Protein AF-A0A6N7YV61-F1 (afdb_monomer_lite)

pLDDT: mean 93.03, std 7.93, range [48.47, 98.25]

Structure (mmCIF, N/CA/C/O backbone):
data_AF-A0A6N7YV61-F1
#
_entry.id   AF-A0A6N7YV61-F1
#
loop_
_atom_site.group_PDB
_atom_site.id
_atom_site.type_symbol
_atom_site.label_atom_id
_atom_site.label_alt_id
_atom_site.label_comp_id
_atom_site.label_asym_id
_atom_site.label_entity_id
_atom_site.label_seq_id
_atom_site.pdbx_PDB_ins_code
_atom_site.Cartn_x
_atom_site.Cartn_y
_atom_site.Cartn_z
_atom_site.occupancy
_atom_site.B_iso_or_equiv
_atom_site.auth_seq_id
_atom_site.auth_comp_id
_atom_site.auth_asym_id
_atom_site.auth_atom_id
_atom_site.pdbx_PDB_model_num
ATOM 1 N N . MET A 1 1 ? 0.752 -3.043 13.680 1.00 88.19 1 MET A N 1
ATOM 2 C CA . MET A 1 1 ? 0.655 -2.317 12.391 1.00 88.19 1 MET A CA 1
ATOM 3 C C . MET A 1 1 ? 1.508 -2.893 11.277 1.00 88.19 1 MET A C 1
ATOM 5 O O . MET A 1 1 ? 0.940 -3.149 10.224 1.00 88.19 1 MET A O 1
ATOM 9 N N . ARG A 1 2 ? 2.810 -3.152 11.487 1.00 92.81 2 ARG A N 1
ATOM 10 C CA . ARG A 1 2 ? 3.711 -3.699 10.450 1.00 92.81 2 ARG A CA 1
ATOM 11 C C . ARG A 1 2 ? 3.131 -4.889 9.674 1.00 92.81 2 ARG A C 1
ATOM 13 O O . ARG A 1 2 ? 2.969 -4.777 8.470 1.00 92.81 2 ARG A O 1
ATOM 20 N N . ALA A 1 3 ? 2.741 -5.964 10.362 1.00 93.94 3 ALA A N 1
ATOM 21 C CA . ALA A 1 3 ? 2.247 -7.181 9.708 1.00 93.94 3 ALA A CA 1
ATOM 22 C C . ALA A 1 3 ? 0.988 -6.961 8.842 1.00 93.94 3 ALA A C 1
ATOM 24 O O . ALA A 1 3 ? 0.904 -7.479 7.736 1.00 93.94 3 ALA A O 1
ATOM 25 N N . ILE A 1 4 ? 0.022 -6.167 9.322 1.00 94.62 4 ILE A N 1
ATOM 26 C CA . ILE A 1 4 ? -1.203 -5.851 8.564 1.00 94.62 4 ILE A CA 1
ATOM 27 C C . ILE A 1 4 ? -0.880 -4.966 7.359 1.00 94.62 4 ILE A C 1
ATOM 29 O O . ILE A 1 4 ? -1.397 -5.210 6.278 1.00 94.62 4 ILE A O 1
ATOM 33 N N . SER A 1 5 ? 0.007 -3.980 7.530 1.00 95.56 5 SER A N 1
ATOM 34 C CA . SER A 1 5 ? 0.407 -3.079 6.440 1.00 95.56 5 SER A CA 1
ATOM 35 C C . SER A 1 5 ? 1.129 -3.851 5.339 1.00 95.56 5 SER A C 1
ATOM 37 O O . SER A 1 5 ? 0.821 -3.686 4.167 1.00 95.56 5 SER A O 1
ATOM 39 N N . GLU A 1 6 ? 2.041 -4.750 5.715 1.00 97.12 6 GLU A N 1
ATOM 40 C CA . GLU A 1 6 ? 2.747 -5.607 4.765 1.00 97.12 6 GLU A CA 1
ATOM 41 C C . GLU A 1 6 ? 1.791 -6.536 4.010 1.00 97.12 6 GLU A C 1
ATOM 43 O O . GLU A 1 6 ? 1.868 -6.621 2.787 1.00 97.12 6 GLU A O 1
ATOM 48 N N . ARG A 1 7 ? 0.878 -7.220 4.711 1.00 97.19 7 ARG A N 1
ATOM 49 C CA . ARG A 1 7 ? -0.074 -8.138 4.071 1.00 97.19 7 ARG A CA 1
ATOM 50 C C . ARG A 1 7 ? -1.034 -7.404 3.135 1.00 97.19 7 ARG A C 1
ATOM 52 O O . ARG A 1 7 ? -1.226 -7.845 2.003 1.00 97.19 7 ARG A O 1
ATOM 59 N N . ALA A 1 8 ? -1.566 -6.262 3.571 1.00 97.50 8 ALA A N 1
ATOM 60 C CA . ALA A 1 8 ? -2.429 -5.430 2.743 1.00 97.50 8 ALA A CA 1
ATOM 61 C C . ALA A 1 8 ? -1.685 -4.915 1.503 1.00 97.50 8 ALA A C 1
ATOM 63 O O . ALA A 1 8 ? -2.185 -5.073 0.394 1.00 97.50 8 ALA A O 1
ATOM 64 N N . LEU A 1 9 ? -0.469 -4.376 1.658 1.00 97.75 9 LEU A N 1
ATOM 65 C CA . LEU A 1 9 ? 0.333 -3.897 0.526 1.00 97.75 9 LEU A CA 1
ATOM 66 C C . LEU A 1 9 ? 0.730 -5.022 -0.426 1.00 97.75 9 LEU A C 1
ATOM 68 O O . LEU A 1 9 ? 0.688 -4.822 -1.633 1.00 97.75 9 LEU A O 1
ATOM 72 N N . ARG A 1 10 ? 1.063 -6.210 0.083 1.00 98.25 10 ARG A N 1
ATOM 73 C CA . ARG A 1 10 ? 1.361 -7.383 -0.748 1.00 98.25 10 ARG A CA 1
ATOM 74 C C . ARG A 1 10 ? 0.191 -7.721 -1.670 1.00 98.25 10 ARG A C 1
ATOM 76 O O . ARG A 1 10 ? 0.395 -7.870 -2.870 1.00 98.25 10 ARG A O 1
ATOM 83 N N . ASN A 1 11 ? -1.019 -7.803 -1.116 1.00 98.19 11 ASN A N 1
ATOM 84 C CA . ASN A 1 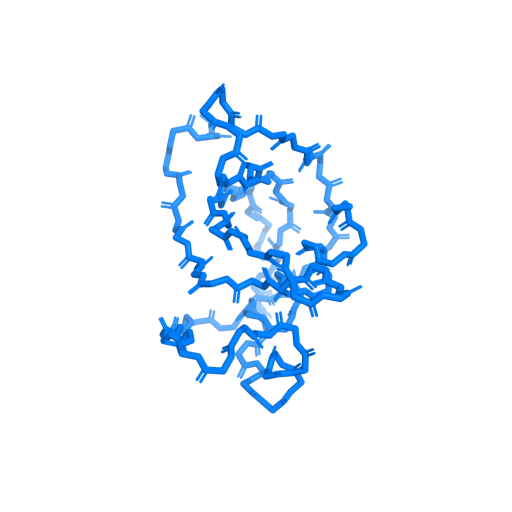11 ? -2.221 -8.134 -1.884 1.00 98.19 11 ASN A CA 1
ATOM 85 C C . ASN A 1 11 ? -2.643 -6.984 -2.808 1.00 98.19 11 ASN A C 1
ATOM 87 O O . ASN A 1 11 ? -3.016 -7.220 -3.952 1.00 98.19 11 ASN A O 1
ATOM 91 N N . PHE A 1 12 ? -2.537 -5.737 -2.342 1.00 97.75 12 PHE A N 1
ATOM 92 C CA . PHE A 1 12 ? -2.807 -4.547 -3.146 1.00 97.75 12 PHE A CA 1
ATOM 93 C C . PHE A 1 12 ? -1.888 -4.466 -4.366 1.00 97.75 12 PHE A C 1
ATOM 95 O O . PHE A 1 12 ? -2.378 -4.361 -5.486 1.00 97.75 12 PHE A O 1
ATOM 102 N N . LEU A 1 13 ? -0.571 -4.572 -4.162 1.00 97.38 13 LEU A N 1
ATOM 103 C CA . LEU A 1 13 ? 0.422 -4.506 -5.235 1.00 97.38 13 LEU A CA 1
ATOM 104 C C . LEU A 1 13 ? 0.249 -5.648 -6.234 1.00 97.38 13 LEU A C 1
ATOM 106 O O . LEU A 1 13 ? 0.334 -5.413 -7.433 1.00 97.38 13 LEU A O 1
ATOM 110 N N . ALA A 1 14 ? -0.067 -6.853 -5.761 1.00 97.56 14 ALA A N 1
ATOM 111 C CA . ALA A 1 14 ? -0.319 -8.000 -6.628 1.00 97.56 14 ALA A CA 1
ATOM 112 C C . ALA A 1 14 ? -1.644 -7.912 -7.414 1.00 97.56 14 ALA A C 1
ATOM 114 O O . ALA A 1 14 ? -1.899 -8.767 -8.259 1.00 97.56 14 ALA A O 1
ATOM 115 N N . GLY A 1 15 ? -2.503 -6.922 -7.139 1.00 96.25 15 GLY A N 1
ATOM 116 C CA . GLY A 1 15 ? -3.852 -6.853 -7.707 1.00 96.25 15 GLY A CA 1
ATOM 117 C C . GLY A 1 15 ? -4.807 -7.923 -7.153 1.00 96.25 15 GLY A C 1
ATOM 118 O O . GLY A 1 15 ? -5.835 -8.215 -7.761 1.00 96.25 15 GLY A O 1
ATOM 119 N N . ASP A 1 16 ? -4.498 -8.513 -5.997 1.00 96.19 16 ASP A N 1
ATOM 120 C CA . ASP A 1 16 ? -5.291 -9.573 -5.372 1.00 96.19 16 ASP A CA 1
ATOM 121 C C . ASP A 1 16 ? -6.382 -8.988 -4.461 1.00 96.19 16 ASP A C 1
ATOM 123 O O . ASP A 1 16 ? -6.291 -8.968 -3.228 1.00 96.19 16 ASP A O 1
ATOM 127 N N . GLY A 1 17 ? -7.459 -8.505 -5.085 1.00 94.06 17 GLY A N 1
ATOM 128 C CA . GLY A 1 17 ? -8.632 -7.991 -4.371 1.00 94.06 17 GLY A CA 1
ATOM 129 C C . GLY A 1 17 ? -9.356 -9.045 -3.525 1.00 94.06 17 GLY A C 1
ATOM 130 O O . GLY A 1 17 ? -10.090 -8.700 -2.597 1.00 94.06 17 GLY A O 1
ATOM 131 N N . GLY A 1 18 ? -9.165 -10.335 -3.815 1.00 93.75 18 GLY A N 1
ATOM 132 C CA . GLY A 1 18 ? -9.745 -11.429 -3.043 1.00 93.75 18 GLY A CA 1
ATOM 133 C C . G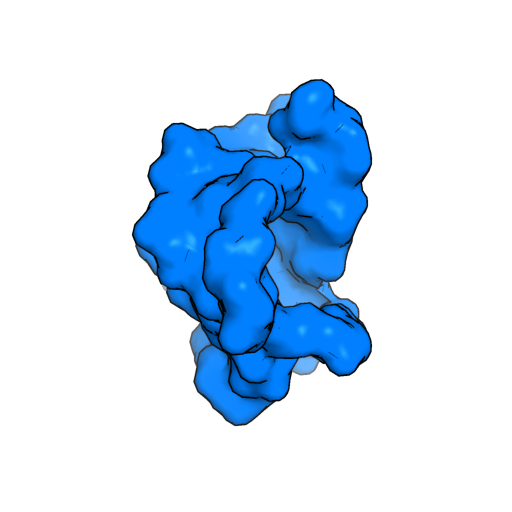LY A 1 18 ? -9.161 -11.481 -1.640 1.00 93.75 18 GLY A C 1
ATOM 134 O O . GLY A 1 18 ? -9.898 -11.350 -0.660 1.00 93.75 18 GLY A O 1
ATOM 135 N N . ASN A 1 19 ? -7.837 -11.593 -1.565 1.00 95.56 19 ASN A N 1
ATOM 136 C CA . ASN A 1 19 ? -7.113 -11.656 -0.301 1.00 95.56 19 ASN A CA 1
ATOM 137 C C . ASN A 1 19 ? -7.032 -10.294 0.397 1.00 95.56 19 ASN A C 1
ATOM 139 O O . ASN A 1 19 ? -7.086 -10.238 1.627 1.00 95.56 19 ASN A O 1
ATOM 143 N N . LEU A 1 20 ? -6.976 -9.187 -0.355 1.00 96.94 20 LEU A N 1
ATOM 144 C CA . LEU A 1 20 ? -6.955 -7.843 0.232 1.00 96.94 20 LEU A CA 1
ATOM 145 C C . LEU A 1 20 ? -8.184 -7.580 1.116 1.00 96.94 20 LEU A C 1
ATOM 147 O O . LEU A 1 20 ? -8.044 -7.011 2.198 1.00 96.94 20 LEU A O 1
ATOM 151 N N . ARG A 1 21 ? -9.374 -8.053 0.716 1.00 95.75 21 ARG A N 1
ATOM 152 C CA . ARG A 1 21 ? -10.626 -7.867 1.479 1.00 95.75 21 ARG A CA 1
ATOM 153 C C . ARG A 1 21 ? -10.557 -8.367 2.922 1.00 95.75 21 ARG A C 1
ATOM 155 O O . ARG A 1 21 ? -11.268 -7.829 3.762 1.00 95.75 21 ARG A O 1
ATOM 162 N N . ALA A 1 22 ? -9.705 -9.345 3.232 1.00 95.12 22 ALA A N 1
ATOM 163 C CA . ALA A 1 22 ? -9.542 -9.854 4.595 1.00 95.12 22 ALA A CA 1
ATOM 164 C C . ALA A 1 22 ? -8.905 -8.835 5.559 1.00 95.12 22 ALA A C 1
ATOM 166 O O . ALA A 1 22 ? -9.010 -8.993 6.780 1.00 95.12 22 ALA A O 1
ATOM 167 N N . ASP A 1 23 ? -8.238 -7.813 5.021 1.00 96.56 23 ASP A N 1
ATOM 168 C CA . ASP A 1 23 ? -7.596 -6.738 5.777 1.00 96.56 23 ASP A CA 1
ATOM 169 C C . ASP A 1 23 ? -8.324 -5.398 5.661 1.00 96.56 23 ASP A C 1
ATOM 171 O O . ASP A 1 23 ? -8.024 -4.480 6.426 1.00 96.56 23 ASP A O 1
ATOM 175 N N . LEU A 1 24 ? -9.291 -5.288 4.751 1.00 97.00 24 LEU A N 1
ATOM 176 C CA . LEU A 1 24 ? -10.058 -4.071 4.538 1.00 97.00 24 LEU A CA 1
ATOM 177 C C . LEU A 1 24 ? -11.170 -3.899 5.572 1.00 97.00 24 LEU A C 1
ATOM 179 O O . LEU A 1 24 ? -11.829 -4.853 5.987 1.00 97.00 24 LEU A O 1
ATOM 183 N N . ALA A 1 25 ? -11.410 -2.647 5.947 1.00 96.56 25 ALA A N 1
ATOM 184 C CA . ALA A 1 25 ? -12.621 -2.273 6.654 1.00 96.56 25 ALA A CA 1
ATOM 185 C C . ALA A 1 25 ? -13.858 -2.562 5.781 1.00 96.56 25 ALA A C 1
ATOM 187 O O . ALA A 1 25 ? -13.788 -2.401 4.562 1.00 96.56 25 ALA A O 1
ATOM 188 N N . PRO A 1 26 ? -15.021 -2.907 6.366 1.00 92.06 26 PRO A N 1
ATOM 189 C CA . PRO A 1 26 ? -16.246 -3.165 5.601 1.00 92.06 26 PRO A CA 1
ATOM 190 C C . PRO A 1 26 ? -16.670 -2.025 4.661 1.00 92.06 26 PRO A C 1
ATOM 192 O O . PRO A 1 26 ? -17.277 -2.271 3.624 1.00 92.06 26 PRO A O 1
ATOM 195 N N . SER A 1 27 ? -16.365 -0.777 5.025 1.00 88.69 27 SER A N 1
ATOM 196 C CA . SER A 1 27 ? -16.653 0.428 4.238 1.00 88.69 27 SER A CA 1
ATOM 197 C C . SER A 1 27 ? -15.498 0.866 3.331 1.00 88.69 27 SER A C 1
ATOM 199 O O . SER A 1 27 ? -15.662 1.832 2.584 1.00 88.69 27 SER A O 1
ATOM 201 N N . ALA A 1 28 ? -14.339 0.200 3.389 1.00 93.62 28 ALA A N 1
ATOM 202 C CA . ALA A 1 28 ? -13.176 0.583 2.602 1.00 93.62 28 ALA A CA 1
ATOM 203 C C . ALA A 1 28 ? -13.453 0.407 1.108 1.00 93.62 28 ALA A C 1
ATOM 205 O O . ALA A 1 28 ? -13.950 -0.626 0.653 1.00 93.62 28 ALA A O 1
ATOM 206 N N . ARG A 1 29 ? -13.067 1.415 0.329 1.00 87.94 29 ARG A N 1
ATOM 207 C CA . ARG A 1 29 ? -13.068 1.362 -1.132 1.00 87.94 29 ARG A CA 1
ATOM 208 C C . ARG A 1 29 ? -11.638 1.569 -1.598 1.00 87.94 29 ARG A C 1
ATOM 210 O O . ARG A 1 29 ? -11.110 2.670 -1.491 1.00 87.94 29 ARG A O 1
ATOM 217 N N . VAL A 1 30 ? -11.014 0.499 -2.080 1.00 91.81 30 VAL A N 1
ATOM 218 C CA . VAL A 1 30 ? -9.637 0.520 -2.581 1.00 91.81 30 VAL A CA 1
ATOM 219 C C . VAL A 1 30 ? -9.653 0.151 -4.056 1.00 91.81 30 VAL A C 1
ATOM 221 O O . VAL A 1 30 ? -10.086 -0.940 -4.421 1.00 91.81 30 VAL A O 1
ATOM 224 N N . SER A 1 31 ? -9.179 1.067 -4.896 1.00 91.62 31 SER A N 1
ATOM 225 C CA . SER A 1 31 ? -8.938 0.802 -6.314 1.00 91.62 31 SER A CA 1
ATOM 226 C C . SER A 1 31 ? -7.596 0.104 -6.464 1.00 91.62 31 SER A C 1
ATOM 228 O O . SER A 1 31 ? -6.577 0.641 -6.039 1.00 91.62 31 SER A O 1
ATOM 230 N N . LEU A 1 32 ? -7.591 -1.089 -7.052 1.00 92.50 32 LEU A N 1
ATOM 231 C CA . LEU A 1 32 ? -6.359 -1.837 -7.291 1.00 92.50 32 LEU A CA 1
ATOM 232 C C . LEU A 1 32 ? -5.495 -1.148 -8.360 1.00 92.50 32 LEU A C 1
ATOM 234 O O . LEU A 1 32 ? -6.039 -0.501 -9.261 1.00 92.50 32 LEU A O 1
ATOM 238 N N . PRO A 1 33 ? -4.161 -1.284 -8.282 1.00 90.00 33 PRO A N 1
ATOM 239 C CA . PRO A 1 33 ? -3.272 -0.754 -9.302 1.00 90.00 33 PRO A CA 1
ATOM 240 C C . PRO A 1 33 ? -3.526 -1.443 -10.650 1.00 90.00 33 PRO A C 1
ATOM 242 O O . PRO A 1 33 ? -3.806 -2.639 -10.715 1.00 90.00 33 PRO A O 1
ATOM 245 N N . SER A 1 34 ? -3.404 -0.685 -11.741 1.00 89.56 34 SER A N 1
ATOM 246 C CA . SER A 1 34 ? -3.534 -1.205 -13.112 1.00 89.56 34 SER A CA 1
ATOM 247 C C . SER A 1 34 ? -2.361 -2.096 -13.528 1.00 89.56 34 SER A C 1
ATOM 249 O O . SER A 1 34 ? -2.490 -2.904 -14.446 1.00 89.56 34 SER A O 1
ATOM 251 N N . VAL A 1 35 ? -1.221 -1.950 -12.852 1.00 91.75 35 VAL A N 1
ATOM 252 C CA . VAL A 1 35 ? -0.016 -2.754 -13.046 1.00 91.75 35 VAL A CA 1
ATOM 253 C C . VAL A 1 35 ? 0.262 -3.513 -11.758 1.00 91.75 35 VAL A C 1
ATOM 255 O O . VAL A 1 35 ? 0.472 -2.904 -10.710 1.00 91.75 35 VAL A O 1
ATOM 258 N N . ALA A 1 36 ? 0.270 -4.842 -11.846 1.00 95.75 36 ALA A N 1
ATOM 259 C CA . ALA A 1 36 ? 0.616 -5.692 -10.720 1.00 95.75 36 ALA A CA 1
ATOM 260 C C . ALA A 1 36 ? 2.131 -5.666 -10.466 1.00 95.75 36 ALA A C 1
ATOM 262 O O . ALA A 1 36 ? 2.933 -5.805 -11.394 1.00 95.75 36 ALA A O 1
ATOM 263 N N . LEU A 1 37 ? 2.503 -5.531 -9.198 1.00 97.31 37 LEU A N 1
ATOM 264 C CA . LEU A 1 37 ? 3.871 -5.553 -8.699 1.00 97.31 37 LEU A CA 1
ATOM 265 C C . LEU A 1 37 ? 4.013 -6.636 -7.627 1.00 97.31 37 LEU A C 1
ATOM 267 O O . LEU A 1 37 ? 3.087 -6.911 -6.860 1.00 97.31 37 LEU A O 1
ATOM 271 N N . ARG A 1 38 ? 5.202 -7.228 -7.527 1.00 98.00 38 ARG A N 1
ATOM 272 C CA . ARG A 1 38 ? 5.558 -8.123 -6.427 1.00 98.00 38 ARG A CA 1
ATOM 27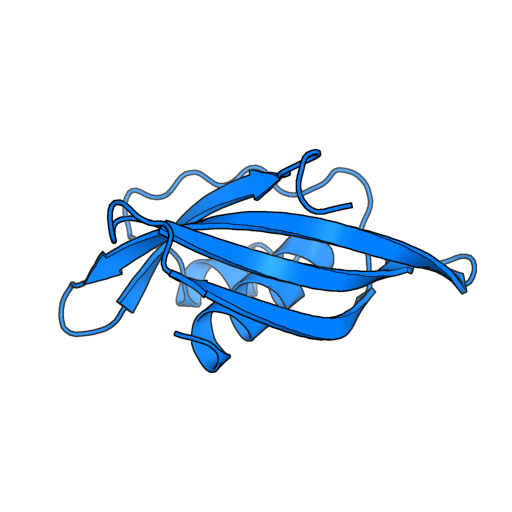3 C C . ARG A 1 38 ? 6.196 -7.313 -5.309 1.00 98.00 38 ARG A C 1
ATOM 275 O O . ARG A 1 38 ? 7.198 -6.645 -5.527 1.00 98.00 38 ARG A O 1
ATOM 282 N N . LEU A 1 39 ? 5.651 -7.405 -4.098 1.00 97.88 39 LEU A N 1
ATOM 283 C CA . LEU A 1 39 ? 6.296 -6.843 -2.913 1.00 97.88 39 LEU A CA 1
ATOM 284 C C . LEU A 1 39 ? 7.539 -7.668 -2.552 1.00 97.88 39 LEU A C 1
ATOM 286 O O . LEU A 1 39 ? 7.409 -8.834 -2.175 1.00 97.88 39 LEU A O 1
ATOM 290 N N . ASP A 1 40 ? 8.718 -7.053 -2.614 1.00 98.06 40 ASP A N 1
ATOM 291 C CA . ASP A 1 40 ? 9.989 -7.715 -2.304 1.00 98.06 40 ASP A CA 1
ATOM 292 C C . ASP A 1 40 ? 10.462 -7.413 -0.877 1.00 98.06 40 ASP A C 1
ATOM 294 O O . ASP A 1 40 ? 10.970 -8.295 -0.181 1.00 98.06 40 ASP A O 1
ATOM 298 N N . ARG A 1 41 ? 10.308 -6.162 -0.419 1.00 97.31 41 ARG A N 1
ATOM 299 C CA . ARG A 1 41 ? 10.769 -5.739 0.912 1.00 97.31 41 ARG A CA 1
ATOM 300 C C . ARG A 1 41 ? 9.937 -4.592 1.472 1.00 97.31 41 ARG A C 1
ATOM 302 O O . ARG A 1 41 ? 9.550 -3.686 0.747 1.00 97.31 41 ARG A O 1
ATOM 309 N N . VAL A 1 42 ? 9.752 -4.576 2.790 1.00 97.44 42 VAL A N 1
ATOM 310 C CA . VAL A 1 42 ? 9.228 -3.414 3.523 1.00 97.44 42 VAL A CA 1
ATOM 311 C C . VAL A 1 42 ? 10.389 -2.687 4.197 1.00 97.44 42 VAL A C 1
ATOM 313 O O . VAL A 1 42 ? 11.044 -3.253 5.071 1.00 97.44 42 VAL A O 1
ATOM 316 N N . LEU A 1 43 ? 10.646 -1.442 3.799 1.00 96.88 43 LEU A N 1
ATOM 317 C CA . LEU A 1 43 ? 11.731 -0.622 4.345 1.00 96.88 43 LEU A CA 1
ATOM 318 C C . LEU A 1 43 ? 11.301 0.085 5.631 1.00 96.88 43 LEU A C 1
ATOM 320 O O . LEU A 1 43 ? 11.999 0.031 6.641 1.00 96.88 43 LEU A O 1
ATOM 324 N N . SER A 1 44 ? 10.124 0.709 5.620 1.00 95.88 44 SER A N 1
ATOM 325 C CA . SER A 1 44 ? 9.620 1.479 6.756 1.00 95.88 44 SER A CA 1
ATOM 326 C C . SER A 1 44 ? 8.126 1.238 6.958 1.00 95.88 44 SER A C 1
ATOM 328 O O . SER A 1 44 ? 7.392 0.998 6.003 1.00 95.88 44 SER A O 1
ATOM 330 N N . VAL A 1 45 ? 7.691 1.263 8.219 1.00 96.25 45 VAL A N 1
ATOM 331 C CA . VAL A 1 45 ? 6.279 1.332 8.610 1.00 96.25 45 VAL A CA 1
ATOM 332 C C . VAL A 1 45 ? 6.216 2.203 9.852 1.00 96.25 45 VAL A C 1
ATOM 334 O O . VAL A 1 45 ? 6.732 1.808 10.902 1.00 96.25 45 VAL A O 1
ATOM 337 N N . ARG A 1 46 ? 5.600 3.376 9.743 1.00 95.44 46 ARG A N 1
ATOM 338 C CA . ARG A 1 46 ? 5.488 4.345 10.838 1.00 95.44 46 ARG A CA 1
ATOM 339 C C . ARG A 1 46 ? 4.093 4.939 10.879 1.00 95.44 46 ARG A C 1
ATOM 341 O O . ARG A 1 46 ? 3.438 5.062 9.854 1.00 95.44 46 ARG A O 1
ATOM 348 N N . TRP A 1 47 ? 3.630 5.312 12.061 1.00 94.75 47 TRP A N 1
ATOM 349 C CA . TRP A 1 47 ? 2.402 6.089 12.164 1.00 94.75 47 TRP A CA 1
ATOM 350 C C . TRP A 1 47 ? 2.607 7.480 11.559 1.00 94.75 47 TRP A C 1
ATOM 352 O O . TRP A 1 47 ? 3.670 8.080 11.709 1.00 94.75 47 TRP A O 1
ATOM 362 N N . SER A 1 48 ? 1.580 7.977 10.876 1.00 93.00 48 SER A N 1
ATOM 363 C CA . SER A 1 48 ? 1.435 9.401 10.568 1.00 93.00 48 SER A CA 1
ATOM 364 C C . SER A 1 48 ? 1.408 10.216 11.864 1.00 93.00 48 SER A C 1
ATOM 366 O O . SER A 1 48 ? 0.948 9.728 12.898 1.00 93.00 48 SER A O 1
ATOM 368 N N . GLU A 1 49 ? 1.834 11.476 11.810 1.00 85.94 49 GLU A N 1
ATOM 369 C CA . GLU A 1 49 ? 1.861 12.368 12.983 1.00 85.94 49 GLU A CA 1
ATOM 370 C C . GLU A 1 49 ? 0.479 12.542 13.628 1.00 85.94 49 GLU A C 1
ATOM 372 O O . GLU A 1 49 ? 0.357 12.692 14.840 1.00 85.94 49 GLU A O 1
ATOM 377 N N . ARG A 1 50 ? -0.584 12.460 12.818 1.00 83.12 50 ARG A N 1
ATOM 378 C CA . ARG A 1 50 ? -1.977 12.546 13.279 1.00 83.12 50 ARG A CA 1
ATOM 379 C C . ARG A 1 50 ? -2.531 11.229 13.834 1.00 83.12 50 ARG A C 1
ATOM 381 O O . ARG A 1 50 ? -3.660 11.220 14.319 1.00 83.12 50 ARG A O 1
ATOM 388 N N . GLY A 1 51 ? -1.795 10.119 13.728 1.00 84.56 51 GLY A N 1
ATOM 389 C CA . GLY A 1 51 ? -2.170 8.813 14.285 1.00 84.56 51 GLY A CA 1
ATOM 390 C C . GLY A 1 51 ? -3.359 8.116 13.610 1.00 84.56 51 GLY A C 1
ATOM 391 O O . GLY A 1 51 ? -3.889 7.156 14.158 1.00 84.56 51 GLY A O 1
ATOM 392 N N . ARG A 1 52 ? -3.804 8.587 12.437 1.00 86.94 52 ARG A N 1
ATOM 393 C CA . ARG A 1 52 ? -4.960 8.018 11.703 1.00 86.94 52 ARG A CA 1
ATOM 394 C C . ARG A 1 52 ? -4.571 7.170 10.495 1.00 86.94 52 ARG A C 1
ATOM 396 O O . ARG A 1 52 ? -5.391 6.430 9.959 1.00 86.94 52 ARG A O 1
ATOM 403 N N . ALA A 1 53 ? -3.313 7.274 10.093 1.00 94.12 53 ALA A N 1
ATOM 404 C CA . ALA A 1 53 ? -2.743 6.526 8.992 1.00 94.12 53 ALA A CA 1
ATOM 405 C C . ALA A 1 53 ? -1.363 5.971 9.344 1.00 94.12 53 ALA A C 1
ATOM 407 O O . ALA A 1 53 ? -0.697 6.450 10.269 1.00 94.12 53 ALA A O 1
ATOM 408 N N . VAL A 1 54 ? -0.935 4.981 8.573 1.00 95.69 54 VAL A N 1
ATOM 409 C CA . VAL A 1 54 ? 0.397 4.389 8.599 1.00 95.69 54 VAL A CA 1
ATOM 410 C C . VAL A 1 54 ? 1.098 4.708 7.286 1.00 95.69 54 VAL A C 1
ATOM 412 O O . VAL A 1 54 ? 0.591 4.377 6.221 1.00 95.69 54 VAL A O 1
ATOM 415 N N . MET A 1 55 ? 2.282 5.304 7.374 1.00 96.31 55 MET A N 1
ATOM 416 C CA . MET A 1 55 ? 3.176 5.523 6.244 1.00 96.31 55 MET A CA 1
ATOM 417 C C . MET A 1 55 ? 4.069 4.297 6.077 1.00 96.31 55 MET A C 1
ATOM 419 O O . MET A 1 55 ? 4.694 3.846 7.046 1.00 96.31 55 MET A O 1
ATOM 423 N N . ALA A 1 56 ? 4.146 3.770 4.863 1.00 96.62 56 ALA A N 1
ATOM 424 C CA . ALA A 1 56 ? 4.974 2.628 4.524 1.00 96.62 56 ALA A CA 1
ATOM 425 C C . ALA A 1 56 ? 5.833 2.921 3.294 1.00 96.62 56 ALA A C 1
ATOM 427 O O . ALA A 1 56 ? 5.330 3.379 2.274 1.00 96.62 56 ALA A O 1
ATOM 428 N N . THR A 1 57 ? 7.119 2.594 3.384 1.00 97.19 57 THR A N 1
ATOM 429 C CA . THR A 1 57 ? 8.028 2.583 2.232 1.00 97.19 57 THR A CA 1
ATOM 430 C C . THR A 1 57 ? 8.365 1.139 1.904 1.00 97.19 57 THR A C 1
ATOM 432 O O . THR A 1 57 ? 8.774 0.381 2.793 1.00 97.19 57 THR A O 1
ATOM 435 N N . VAL A 1 58 ? 8.211 0.749 0.644 1.00 97.12 58 VAL A N 1
ATOM 436 C CA . VAL A 1 58 ? 8.429 -0.624 0.177 1.00 97.12 58 VAL A CA 1
ATOM 437 C C . VAL A 1 58 ? 9.309 -0.664 -1.061 1.00 97.12 58 VAL A C 1
ATOM 439 O O . VAL A 1 58 ? 9.378 0.304 -1.808 1.00 97.12 58 VAL A O 1
ATOM 442 N N . VAL A 1 59 ? 9.951 -1.806 -1.281 1.00 97.69 59 VAL A N 1
ATOM 443 C CA . VAL A 1 59 ? 10.577 -2.1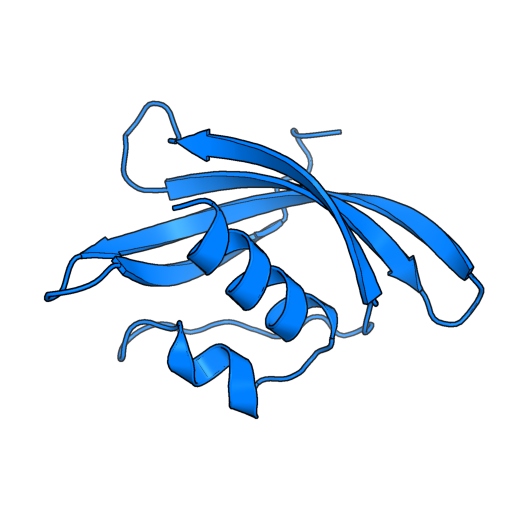70 -2.551 1.00 97.69 59 VAL A CA 1
ATOM 444 C C . VAL A 1 59 ? 9.682 -3.197 -3.226 1.00 97.69 59 VAL A C 1
ATOM 446 O O . VAL A 1 59 ? 9.317 -4.203 -2.604 1.00 97.69 59 VAL A O 1
ATOM 449 N N . ALA A 1 60 ? 9.330 -2.938 -4.478 1.00 97.62 60 ALA A N 1
ATOM 450 C CA . ALA A 1 60 ? 8.522 -3.827 -5.292 1.00 97.62 60 ALA A CA 1
ATOM 451 C C . ALA A 1 60 ? 9.101 -3.956 -6.701 1.00 97.62 60 ALA A C 1
ATOM 453 O O . ALA A 1 60 ? 9.722 -3.020 -7.202 1.00 97.62 60 ALA A O 1
ATOM 454 N N . SER A 1 61 ? 8.858 -5.093 -7.345 1.00 98.00 61 SER A N 1
ATOM 455 C CA . SER A 1 61 ? 9.306 -5.360 -8.709 1.00 98.00 61 SER A CA 1
ATOM 456 C C . SER A 1 61 ? 8.149 -5.594 -9.666 1.00 98.00 61 SER A C 1
ATOM 458 O O . SER A 1 61 ? 7.123 -6.174 -9.302 1.00 98.00 61 SER A O 1
ATOM 460 N N . ASP A 1 62 ? 8.314 -5.138 -10.904 1.00 95.69 62 ASP A N 1
ATOM 461 C CA . ASP A 1 62 ? 7.403 -5.478 -11.991 1.00 95.69 62 ASP A CA 1
ATOM 462 C C . ASP A 1 62 ? 7.741 -6.846 -12.614 1.00 95.69 62 ASP A C 1
ATOM 464 O O . ASP A 1 62 ? 8.722 -7.511 -12.269 1.00 95.69 62 ASP A O 1
ATOM 468 N N . ARG A 1 63 ? 6.921 -7.277 -13.577 1.00 94.44 63 ARG A N 1
ATOM 469 C CA . ARG A 1 63 ? 7.120 -8.544 -14.303 1.00 94.44 63 ARG A CA 1
ATOM 470 C C . ARG A 1 63 ? 8.409 -8.601 -15.139 1.00 94.44 63 ARG A C 1
ATOM 472 O O . ARG A 1 63 ? 8.797 -9.687 -15.559 1.00 94.44 63 ARG A O 1
ATOM 479 N N . HIS A 1 64 ? 9.025 -7.456 -15.427 1.00 94.81 64 HIS A N 1
ATOM 480 C CA . HIS A 1 64 ? 10.271 -7.340 -16.183 1.00 94.81 64 HIS A CA 1
ATOM 481 C C . HIS A 1 64 ? 11.501 -7.298 -15.260 1.00 94.81 64 HIS A C 1
ATOM 483 O O . HIS A 1 64 ? 12.629 -7.277 -15.748 1.00 94.81 64 HIS A O 1
ATOM 489 N N . GLY A 1 65 ? 11.295 -7.334 -13.938 1.00 92.88 65 GLY A N 1
ATOM 490 C CA . GLY A 1 65 ? 12.354 -7.306 -12.934 1.00 92.88 65 GLY A CA 1
ATOM 491 C C . GLY A 1 65 ? 12.828 -5.899 -12.571 1.00 92.88 65 GLY A C 1
ATOM 492 O O . GLY A 1 65 ? 13.807 -5.772 -11.834 1.00 92.88 65 GLY A O 1
ATOM 493 N N . ALA A 1 66 ? 12.156 -4.846 -13.048 1.00 95.62 66 ALA A N 1
ATOM 494 C CA . ALA A 1 66 ? 12.467 -3.482 -12.638 1.00 95.62 66 ALA A CA 1
ATOM 495 C C . ALA A 1 66 ? 12.053 -3.282 -11.175 1.00 95.62 66 ALA A C 1
ATOM 497 O O . ALA A 1 66 ? 10.909 -3.548 -10.814 1.00 95.62 66 ALA A O 1
ATOM 498 N N . SER A 1 67 ? 12.991 -2.826 -10.343 1.00 96.12 67 SER A N 1
ATOM 499 C CA . SER A 1 67 ? 12.782 -2.598 -8.911 1.00 96.12 67 SER A CA 1
ATOM 500 C C . SER A 1 67 ? 12.466 -1.130 -8.635 1.00 96.12 67 SER A C 1
ATOM 502 O O . SER A 1 67 ? 13.159 -0.237 -9.123 1.00 96.12 67 SER A O 1
ATOM 504 N N . LEU A 1 68 ? 11.425 -0.891 -7.844 1.00 94.69 68 LEU A N 1
ATOM 505 C CA . LEU A 1 68 ? 10.892 0.423 -7.512 1.00 94.69 68 LEU A CA 1
ATOM 506 C C . LEU A 1 68 ? 10.796 0.571 -5.996 1.00 94.69 68 LEU A C 1
ATOM 508 O O . LEU A 1 68 ? 10.273 -0.309 -5.309 1.00 94.69 68 LEU A O 1
ATOM 512 N N . THR A 1 69 ? 11.236 1.716 -5.482 1.00 96.06 69 THR A N 1
ATOM 513 C CA . THR A 1 69 ? 10.935 2.134 -4.109 1.00 96.06 69 THR A CA 1
ATOM 514 C C . THR A 1 69 ? 9.665 2.975 -4.128 1.00 96.06 69 THR A C 1
ATOM 516 O O . THR A 1 69 ? 9.600 3.969 -4.846 1.00 96.06 69 THR A O 1
ATOM 519 N N . LEU A 1 70 ? 8.650 2.570 -3.366 1.00 95.31 70 LEU A N 1
ATOM 520 C CA . LEU A 1 70 ? 7.319 3.178 -3.383 1.00 95.31 70 LEU A CA 1
ATOM 521 C C . LEU A 1 70 ? 6.866 3.565 -1.973 1.00 95.31 70 LEU A C 1
ATOM 523 O O . LEU A 1 70 ? 7.039 2.804 -1.017 1.00 95.31 70 LEU A O 1
ATOM 527 N N . GLY A 1 71 ? 6.254 4.744 -1.875 1.00 96.12 71 GLY A N 1
ATOM 528 C CA . GLY A 1 71 ? 5.588 5.256 -0.685 1.00 96.12 71 GLY A CA 1
ATOM 529 C C . GLY A 1 71 ? 4.093 4.992 -0.690 1.00 96.12 71 GLY A C 1
ATOM 530 O O . GLY A 1 71 ? 3.428 5.165 -1.714 1.00 96.12 71 GLY A O 1
ATOM 531 N N . TYR A 1 72 ? 3.557 4.619 0.468 1.00 96.06 72 TYR A N 1
ATOM 532 C CA . TYR A 1 72 ? 2.126 4.454 0.678 1.00 96.06 72 TYR A CA 1
ATOM 533 C C . TYR A 1 72 ? 1.669 5.048 2.004 1.00 96.06 72 TYR A C 1
ATOM 535 O O . TYR A 1 72 ? 2.287 4.822 3.045 1.00 96.06 72 TYR A O 1
ATOM 543 N N . GLU A 1 73 ? 0.522 5.715 1.968 1.00 95.75 73 GLU A N 1
ATOM 544 C CA . GLU A 1 73 ? -0.279 6.038 3.140 1.00 95.75 73 GLU A CA 1
ATOM 545 C C . GLU A 1 73 ? -1.439 5.043 3.245 1.00 95.75 73 GLU A C 1
ATOM 547 O O . GLU A 1 73 ? -2.236 4.872 2.318 1.00 95.75 73 GLU A O 1
ATOM 552 N N . LEU A 1 74 ? -1.537 4.375 4.391 1.00 96.44 74 LEU A N 1
ATOM 553 C CA . LEU A 1 74 ? -2.621 3.461 4.710 1.00 96.44 74 LEU A CA 1
ATOM 554 C C . LEU A 1 74 ? -3.487 4.093 5.791 1.00 96.44 74 LEU A C 1
ATOM 556 O O . LEU A 1 74 ? -3.067 4.178 6.945 1.00 96.44 74 LEU A O 1
ATOM 560 N N . GLY A 1 75 ? -4.710 4.485 5.442 1.00 95.69 75 GLY A N 1
ATOM 561 C CA . GLY A 1 75 ? -5.721 4.823 6.440 1.00 95.69 75 GLY A CA 1
ATOM 562 C C . GLY A 1 75 ? -6.080 3.573 7.237 1.00 95.69 75 GLY A C 1
ATOM 563 O O . GLY A 1 75 ? -6.243 2.498 6.652 1.00 95.69 75 GLY A O 1
ATOM 564 N N . VAL A 1 76 ? -6.190 3.681 8.561 1.00 95.12 76 VAL A N 1
ATOM 565 C CA . VAL A 1 76 ? -6.450 2.520 9.425 1.00 95.12 76 VAL A CA 1
ATOM 566 C C . VAL A 1 76 ? -7.526 2.807 10.459 1.00 95.12 76 VAL A C 1
ATOM 568 O O . VAL A 1 76 ? -7.628 3.911 10.987 1.00 95.12 76 VAL A O 1
ATOM 571 N N . GLU A 1 77 ? -8.319 1.787 10.774 1.00 94.44 77 GLU A N 1
ATOM 572 C CA . GLU A 1 77 ? -9.359 1.853 11.801 1.00 94.44 77 GLU A CA 1
ATOM 573 C C . GLU A 1 77 ? -9.289 0.643 12.738 1.00 94.44 77 GLU A C 1
ATOM 575 O O . GLU A 1 77 ? -8.875 -0.448 12.337 1.00 94.44 77 GLU A O 1
ATOM 580 N N . GLN A 1 78 ? -9.687 0.828 13.999 1.00 92.31 78 GLN A N 1
ATOM 581 C CA . GLN A 1 78 ? -9.711 -0.239 14.997 1.00 92.31 78 GLN A CA 1
ATOM 582 C C . GLN A 1 78 ? -11.152 -0.671 15.285 1.00 92.31 78 GLN A C 1
ATOM 584 O O . GLN A 1 78 ? -11.967 0.117 15.758 1.00 92.31 78 GLN A O 1
ATOM 589 N N . ARG A 1 79 ? -11.460 -1.945 15.018 1.00 91.19 79 ARG A N 1
ATOM 590 C CA . ARG A 1 79 ? -12.777 -2.569 15.246 1.00 91.19 79 ARG A CA 1
ATOM 591 C C . ARG A 1 79 ? -12.599 -3.982 15.801 1.00 91.19 79 ARG A C 1
ATOM 593 O O . ARG A 1 79 ? -12.743 -4.969 15.087 1.00 91.19 79 ARG A O 1
ATOM 600 N N . GLY A 1 80 ? -12.151 -4.089 17.051 1.00 92.19 80 GLY A N 1
ATOM 601 C CA . GLY A 1 80 ? -11.706 -5.355 17.664 1.00 92.19 80 GLY A CA 1
ATOM 602 C C . GLY A 1 80 ? -10.325 -5.821 17.175 1.00 92.19 80 GLY A C 1
ATOM 603 O O . GLY A 1 80 ? -9.508 -6.282 17.965 1.00 92.19 80 GLY A O 1
ATOM 604 N N . ARG A 1 81 ? -10.013 -5.599 15.894 1.00 93.00 81 ARG A N 1
ATOM 605 C CA . ARG A 1 81 ? -8.662 -5.630 15.312 1.00 93.00 81 ARG A CA 1
ATOM 606 C C . ARG A 1 81 ? -8.450 -4.416 14.408 1.00 93.00 81 ARG A C 1
ATOM 608 O O . ARG A 1 81 ? -9.393 -3.687 14.114 1.00 93.00 81 ARG A O 1
ATOM 615 N N . TRP A 1 82 ? -7.215 -4.202 13.975 1.00 94.31 82 TRP A N 1
ATOM 616 C CA . TRP A 1 82 ? -6.895 -3.179 12.984 1.00 94.31 82 TRP A CA 1
ATOM 617 C C . TRP A 1 82 ? -7.336 -3.613 11.582 1.00 94.31 82 TRP A C 1
ATOM 619 O O . TRP A 1 82 ? -7.132 -4.769 11.194 1.00 94.31 82 TRP A O 1
ATOM 629 N N . PHE A 1 83 ? -7.900 -2.667 10.840 1.00 96.62 83 PHE A N 1
ATOM 630 C CA . PHE A 1 83 ? -8.293 -2.788 9.440 1.00 96.62 83 PHE A CA 1
ATOM 631 C C . PHE A 1 83 ? -7.712 -1.633 8.630 1.00 96.62 83 PHE A C 1
ATOM 633 O O . PHE A 1 83 ? -7.460 -0.552 9.166 1.00 96.62 83 PHE A O 1
ATOM 640 N N . VAL A 1 84 ? -7.519 -1.866 7.335 1.00 96.81 84 VAL A N 1
ATOM 641 C CA . VAL A 1 84 ? -7.134 -0.846 6.360 1.00 96.81 84 VAL A CA 1
ATOM 642 C C . VAL A 1 84 ? -8.402 -0.211 5.794 1.00 96.81 84 VAL A C 1
ATOM 644 O O . VAL A 1 84 ? -9.249 -0.889 5.216 1.00 96.81 84 VAL A O 1
ATOM 647 N N . ALA A 1 85 ? -8.543 1.097 5.977 1.00 96.06 85 ALA A N 1
ATOM 648 C CA . ALA A 1 85 ? -9.668 1.886 5.485 1.00 96.06 85 ALA A CA 1
ATOM 649 C C . ALA A 1 85 ? -9.419 2.450 4.073 1.00 96.06 85 ALA A C 1
ATOM 651 O O . ALA A 1 85 ? -10.368 2.691 3.328 1.00 96.06 85 ALA A O 1
ATOM 652 N N . GLY A 1 86 ? -8.151 2.624 3.692 1.00 95.56 86 GLY A N 1
ATOM 653 C CA . GLY A 1 86 ? -7.743 3.119 2.378 1.00 95.56 86 GLY A CA 1
ATOM 654 C C . GLY A 1 86 ? -6.247 2.928 2.143 1.00 95.56 86 GLY A C 1
ATOM 655 O O . GLY A 1 86 ? -5.485 2.786 3.100 1.00 95.56 86 GLY A O 1
ATOM 656 N N . ILE A 1 87 ? -5.839 2.908 0.875 1.00 96.38 87 ILE A N 1
ATOM 657 C CA . ILE A 1 87 ? -4.436 2.831 0.450 1.00 96.38 87 ILE A CA 1
ATOM 658 C C . ILE A 1 87 ? -4.227 3.906 -0.610 1.00 96.38 87 ILE A C 1
ATOM 660 O O . ILE A 1 87 ? -4.904 3.903 -1.638 1.00 96.38 87 ILE A O 1
ATOM 664 N N . HIS A 1 88 ? -3.289 4.810 -0.355 1.00 92.94 88 HIS A N 1
ATOM 665 C CA . HIS A 1 88 ? -2.952 5.917 -1.240 1.00 92.94 88 HIS A CA 1
ATOM 666 C C . HIS A 1 88 ? -1.455 5.888 -1.523 1.00 92.94 88 HIS A C 1
ATOM 668 O O . HIS A 1 88 ? -0.659 5.603 -0.630 1.00 92.94 88 HIS A O 1
ATOM 674 N N . ASN A 1 89 ? -1.067 6.153 -2.770 1.00 90.56 89 ASN A N 1
ATOM 675 C CA . ASN A 1 89 ? 0.336 6.384 -3.084 1.00 90.56 89 ASN A CA 1
ATOM 676 C C . ASN A 1 89 ? 0.780 7.689 -2.411 1.00 90.56 89 ASN A C 1
ATOM 678 O O . ASN A 1 89 ? 0.069 8.690 -2.498 1.00 90.56 89 ASN A O 1
ATOM 682 N N . ASP A 1 90 ? 1.931 7.652 -1.750 1.00 81.12 90 ASP A N 1
ATOM 683 C CA . ASP A 1 90 ? 2.580 8.833 -1.194 1.00 81.12 90 ASP A CA 1
ATOM 684 C C . ASP A 1 90 ? 3.852 9.129 -2.006 1.00 81.12 90 ASP A C 1
ATOM 686 O O . ASP A 1 90 ? 4.892 8.501 -1.771 1.00 81.12 90 ASP A O 1
ATOM 690 N N . PRO A 1 91 ? 3.792 10.066 -2.969 1.00 64.50 91 PRO A N 1
ATOM 691 C CA . PRO A 1 91 ? 4.948 10.419 -3.782 1.00 64.50 91 PRO A CA 1
ATOM 692 C C . PRO A 1 91 ? 6.040 11.151 -2.985 1.00 64.50 91 PRO A C 1
ATOM 694 O O . PRO A 1 91 ? 7.150 11.281 -3.493 1.00 64.50 91 PRO A O 1
ATOM 697 N N . ALA A 1 92 ? 5.770 11.612 -1.756 1.00 67.12 92 ALA A N 1
ATOM 698 C CA . ALA A 1 92 ? 6.751 12.310 -0.923 1.00 67.12 92 ALA A CA 1
ATOM 699 C C . ALA A 1 92 ? 7.672 11.367 -0.124 1.00 67.12 92 ALA A C 1
ATOM 701 O O . ALA A 1 92 ? 8.579 11.835 0.562 1.00 67.12 92 ALA A O 1
ATOM 702 N N . ALA A 1 93 ? 7.454 10.049 -0.179 1.00 58.72 93 ALA A N 1
ATOM 703 C CA . ALA A 1 93 ? 8.257 9.074 0.564 1.00 58.72 93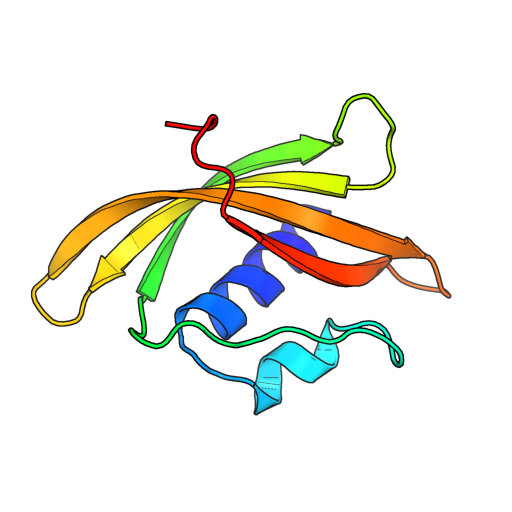 ALA A CA 1
ATOM 704 C C . ALA A 1 93 ? 9.504 8.560 -0.193 1.00 58.72 93 ALA A C 1
ATOM 706 O O . ALA A 1 93 ? 10.114 7.588 0.268 1.00 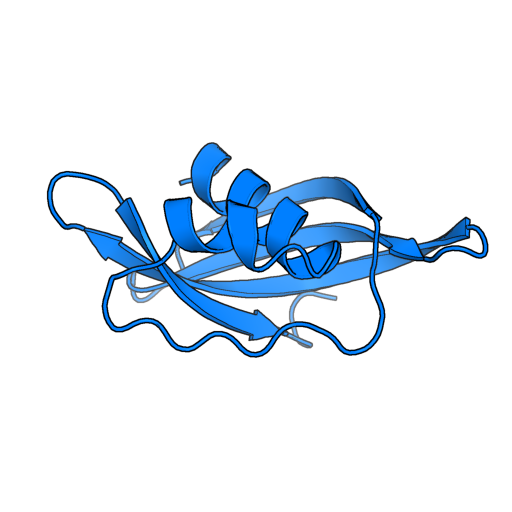58.72 93 ALA A O 1
ATOM 707 N N . GLY A 1 94 ? 9.829 9.158 -1.348 1.00 48.47 94 GLY A N 1
ATOM 708 C CA . GLY A 1 94 ? 10.953 8.807 -2.227 1.00 48.47 94 GLY A CA 1
ATOM 709 C C . GLY A 1 94 ? 12.126 9.771 -2.134 1.00 48.47 94 GLY A C 1
ATOM 710 O O . GLY A 1 94 ? 11.875 10.987 -1.998 1.00 48.47 94 GLY A O 1
#

Radius of gyration: 12.43 Å; chains: 1; bounding box: 29×24×34 Å

Secondary structure (DSSP, 8-state):
-HHHHHHHHHHHHTT-HHHHTTTB-TT---PPPSS--EEEEEEEEEE-TTSSEEEEEEEEE-TT--EEEEEEEEEEEEESEEEEEEEEE-GGG-

Sequence (94 aa):
MRAISERALRNFLAGDGGNLRADLAPSARVSLPSVALRLDRVLSVRWSERGRAVMATVVASDRHGASLTLGYELGVEQRGRWFVAGIHNDPAAG

Foldseek 3Di:
DVVLVVQLVQCLLQVNPPSNVVQADPQADEDRDPFHKGFDFWDDWAADPVRQWIKTWTWIAGPVGDIDIWIWIFGWDDDVHIHTRYIDTDPVVD